Protein AF-A0A1W1HAQ1-F1 (afdb_monomer_lite)

Sequence (70 aa):
MTSGSIRCKSNVIDLPGTYFLSAYSLEEMVARDYLALEKPDMVVNIVDASNLERNLYLSCNLWRWDFLYA

Secondary structure (DSSP, 8-state):
-------------PPPP-S-SS--SHHHHHHHHHHHHH--S-------GGGHHHHHHHHHHHHHHHHHH-

Structure (mmCIF, N/CA/C/O backbone):
data_AF-A0A1W1HAQ1-F1
#
_entry.id   AF-A0A1W1HAQ1-F1
#
loop_
_atom_site.group_PDB
_atom_site.id
_atom_site.type_symbol
_atom_site.label_atom_id
_atom_site.label_alt_id
_atom_site.label_comp_id
_atom_site.label_asym_id
_atom_site.label_entity_id
_atom_site.label_seq_id
_atom_site.pdbx_PDB_ins_code
_atom_site.Cartn_x
_atom_site.Cartn_y
_atom_site.Cartn_z
_atom_site.occupancy
_atom_site.B_iso_or_equiv
_atom_site.auth_seq_id
_atom_site.auth_comp_id
_atom_site.auth_asym_id
_atom_site.auth_atom_id
_atom_site.pdbx_PDB_model_num
ATOM 1 N N . MET A 1 1 ? -39.727 -16.829 -2.150 1.00 43.69 1 MET A N 1
ATOM 2 C CA . MET A 1 1 ? -38.297 -17.202 -2.215 1.00 43.69 1 MET A CA 1
ATOM 3 C C 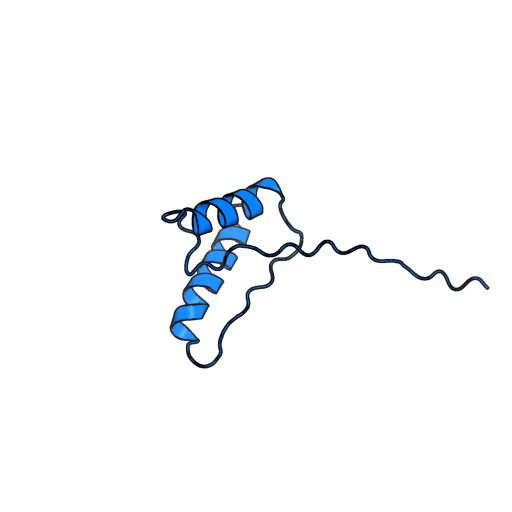. MET A 1 1 ? -37.529 -15.959 -2.634 1.00 43.69 1 MET A C 1
ATOM 5 O O . MET A 1 1 ? -37.373 -15.692 -3.816 1.00 43.69 1 MET A O 1
ATOM 9 N N . THR A 1 2 ? -37.212 -15.104 -1.666 1.00 46.47 2 THR A N 1
ATOM 10 C CA . THR A 1 2 ? -36.575 -13.801 -1.879 1.00 46.47 2 THR A CA 1
ATOM 11 C C . THR A 1 2 ? -35.081 -13.996 -2.107 1.00 46.47 2 THR A C 1
ATOM 13 O O . THR A 1 2 ? -34.364 -14.405 -1.198 1.00 46.47 2 THR A O 1
ATOM 16 N N . SER A 1 3 ? -34.613 -13.710 -3.322 1.00 49.06 3 SER A N 1
ATOM 17 C CA . SER A 1 3 ? -33.188 -13.539 -3.604 1.00 49.06 3 SER A CA 1
ATOM 18 C C . SER A 1 3 ? -32.724 -12.262 -2.898 1.00 49.06 3 SER A C 1
ATOM 20 O O . SER A 1 3 ? -32.977 -11.149 -3.358 1.00 49.06 3 SER A O 1
ATOM 22 N N . GLY A 1 4 ? -32.144 -12.420 -1.709 1.00 56.50 4 GLY A N 1
ATOM 23 C CA . GLY A 1 4 ? -31.478 -11.340 -0.994 1.00 56.50 4 GLY A CA 1
ATOM 24 C C . GLY A 1 4 ? -30.144 -11.050 -1.668 1.00 56.50 4 GLY A C 1
ATOM 25 O O . GLY A 1 4 ? -29.189 -11.799 -1.490 1.00 56.50 4 GLY A O 1
ATOM 26 N N . SER A 1 5 ? -30.084 -9.981 -2.460 1.00 58.59 5 SER A N 1
ATOM 27 C CA . SER A 1 5 ? -28.823 -9.463 -2.989 1.00 58.59 5 SER A CA 1
ATOM 28 C C . SER A 1 5 ? -28.024 -8.852 -1.837 1.00 58.59 5 SER A C 1
ATOM 30 O O . SER A 1 5 ? -28.412 -7.830 -1.267 1.00 58.59 5 SER A O 1
ATOM 32 N N . ILE A 1 6 ? -26.935 -9.517 -1.452 1.00 63.25 6 ILE A N 1
ATOM 33 C CA . ILE A 1 6 ? -25.997 -9.031 -0.441 1.00 63.25 6 ILE A CA 1
ATOM 34 C C . ILE A 1 6 ? -25.244 -7.857 -1.069 1.00 63.25 6 ILE A C 1
ATOM 36 O O . ILE A 1 6 ? -24.383 -8.032 -1.928 1.00 63.25 6 ILE A O 1
ATOM 40 N N . ARG A 1 7 ? -25.606 -6.634 -0.682 1.00 57.00 7 ARG A N 1
ATOM 41 C CA . ARG A 1 7 ? -24.944 -5.414 -1.148 1.00 57.00 7 ARG A CA 1
ATOM 42 C C . ARG A 1 7 ? -23.704 -5.170 -0.290 1.00 57.00 7 ARG A C 1
ATOM 44 O O . ARG A 1 7 ? -23.790 -4.524 0.750 1.00 57.00 7 ARG A O 1
ATOM 51 N N . CYS A 1 8 ? -22.558 -5.689 -0.712 1.00 54.22 8 CYS A N 1
ATOM 52 C CA . CYS A 1 8 ? -21.277 -5.422 -0.062 1.00 54.22 8 CYS A CA 1
ATOM 53 C C . CYS A 1 8 ? -20.858 -3.979 -0.391 1.00 54.22 8 CYS A C 1
ATOM 55 O O . CYS A 1 8 ? -20.482 -3.684 -1.524 1.00 54.22 8 CYS A O 1
ATOM 57 N N . LYS A 1 9 ? -20.963 -3.051 0.565 1.00 64.38 9 LYS A N 1
ATOM 58 C CA . LYS A 1 9 ? -20.324 -1.732 0.445 1.00 64.38 9 LYS A CA 1
ATOM 59 C C . LYS A 1 9 ? -18.854 -1.884 0.838 1.00 64.38 9 LYS A C 1
ATOM 61 O O . LYS A 1 9 ? -18.547 -1.883 2.021 1.00 64.38 9 LYS A O 1
ATOM 66 N N . SER A 1 10 ? -17.968 -2.017 -0.140 1.00 67.50 10 SER A N 1
ATOM 67 C CA . SER A 1 10 ? -16.521 -1.888 0.054 1.00 67.50 10 SER A CA 1
ATOM 68 C C . SER A 1 10 ? -16.111 -0.435 -0.189 1.00 67.50 10 SER A C 1
ATOM 70 O O . SER A 1 10 ? -16.425 0.114 -1.248 1.00 67.50 10 SER A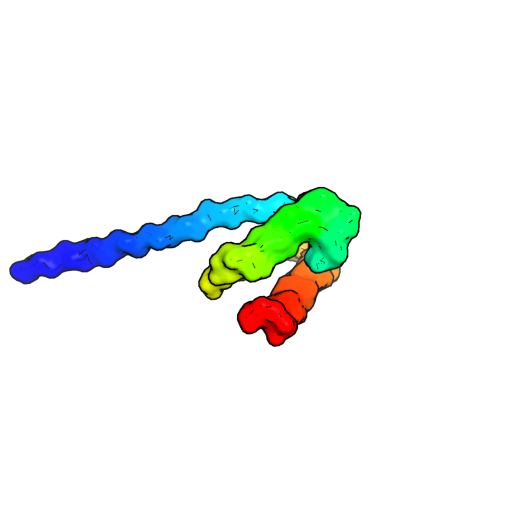 O 1
ATOM 72 N N . ASN A 1 11 ? -15.444 0.194 0.779 1.00 81.38 11 ASN A N 1
ATOM 73 C CA . ASN A 1 11 ? -14.862 1.523 0.610 1.00 81.38 11 ASN A CA 1
ATOM 74 C C . ASN A 1 11 ? -13.423 1.355 0.116 1.00 81.38 11 ASN A C 1
ATOM 76 O O . ASN A 1 11 ? -12.615 0.738 0.803 1.00 81.38 11 ASN A O 1
ATOM 80 N N . VAL A 1 12 ? -13.126 1.847 -1.085 1.00 84.12 12 VAL A N 1
ATOM 81 C CA . VAL A 1 12 ? -11.779 1.794 -1.661 1.00 84.12 12 VAL A CA 1
ATOM 82 C C . VAL A 1 12 ? -11.221 3.203 -1.619 1.00 84.12 12 VAL A C 1
ATOM 84 O O . VAL A 1 12 ? -11.814 4.116 -2.192 1.00 84.12 12 VAL A O 1
ATOM 87 N N . ILE A 1 13 ? -10.108 3.370 -0.914 1.00 87.00 13 ILE A N 1
ATOM 88 C CA . ILE A 1 13 ? -9.431 4.653 -0.757 1.00 87.00 13 ILE A CA 1
ATOM 89 C C . ILE A 1 13 ? -8.046 4.517 -1.370 1.00 87.00 13 ILE A C 1
ATOM 91 O O . ILE A 1 13 ? -7.334 3.552 -1.097 1.00 87.00 13 ILE A O 1
ATOM 95 N N . ASP A 1 14 ? -7.710 5.467 -2.236 1.00 87.38 14 ASP A N 1
ATOM 96 C CA . ASP A 1 14 ? -6.398 5.529 -2.860 1.00 87.38 14 ASP A CA 1
ATOM 97 C C . ASP A 1 14 ? -5.417 6.218 -1.915 1.00 87.38 14 ASP A C 1
ATOM 99 O O . ASP A 1 14 ? -5.729 7.256 -1.321 1.00 87.38 14 ASP A O 1
ATOM 103 N N . LEU A 1 15 ? -4.241 5.618 -1.767 1.00 88.00 15 LEU A N 1
ATOM 104 C CA . LEU A 1 15 ? -3.157 6.181 -0.977 1.00 88.00 15 LEU A CA 1
ATOM 105 C C . LEU A 1 15 ? -2.163 6.853 -1.917 1.00 88.00 15 LEU A C 1
ATOM 107 O O . LEU A 1 15 ? -1.972 6.392 -3.043 1.00 88.00 15 LEU A O 1
ATOM 111 N N . PRO A 1 16 ? -1.498 7.933 -1.478 1.00 86.19 16 PRO A N 1
ATOM 112 C CA . PRO A 1 16 ? -0.464 8.536 -2.298 1.00 86.19 16 PRO A CA 1
ATOM 113 C C . PRO A 1 16 ? 0.626 7.496 -2.596 1.00 86.19 16 PRO A C 1
ATOM 115 O O . PRO A 1 16 ? 1.003 6.705 -1.731 1.00 86.19 16 PRO A O 1
ATOM 118 N N . GLY A 1 17 ? 1.116 7.484 -3.836 1.00 82.50 17 GLY A N 1
ATOM 119 C CA . GLY A 1 17 ? 2.125 6.524 -4.276 1.00 82.50 17 GLY A CA 1
ATOM 120 C C . GLY A 1 17 ? 3.452 6.752 -3.560 1.00 82.50 17 GLY A C 1
ATOM 121 O O . GLY A 1 17 ? 4.057 7.816 -3.690 1.00 82.50 17 GLY A O 1
ATOM 122 N N . THR A 1 18 ? 3.919 5.746 -2.826 1.00 83.62 18 THR A N 1
ATOM 123 C CA . THR A 1 18 ? 5.176 5.801 -2.076 1.00 83.62 18 THR A CA 1
ATOM 124 C C . THR A 1 18 ? 6.103 4.672 -2.495 1.00 83.62 18 THR A C 1
ATOM 126 O O . THR A 1 18 ? 5.671 3.644 -3.007 1.00 83.62 18 THR A O 1
ATOM 129 N N . TYR A 1 19 ? 7.403 4.866 -2.282 1.00 79.25 19 TYR A N 1
ATOM 130 C CA . TYR A 1 19 ? 8.402 3.809 -2.465 1.00 79.25 19 TYR A CA 1
ATOM 131 C C . TYR A 1 19 ? 8.792 3.148 -1.142 1.00 79.25 19 TYR A C 1
ATOM 133 O O . TYR A 1 19 ? 9.364 2.058 -1.143 1.00 79.25 19 TYR A O 1
ATOM 141 N N . PHE A 1 20 ? 8.485 3.792 -0.016 1.00 75.81 20 PHE A N 1
ATOM 142 C CA . PHE A 1 20 ? 8.780 3.293 1.314 1.00 75.81 20 PHE A CA 1
ATOM 143 C C . PHE A 1 20 ? 7.753 3.810 2.328 1.00 75.81 20 PHE A C 1
ATOM 145 O O . PHE A 1 20 ? 7.018 4.757 2.071 1.00 75.81 20 PHE A O 1
ATOM 152 N N . LEU A 1 21 ? 7.697 3.176 3.498 1.00 77.88 21 LEU A N 1
ATOM 153 C CA . LEU A 1 21 ? 6.768 3.524 4.585 1.00 77.88 21 LEU A CA 1
ATOM 154 C C . LEU A 1 21 ? 7.506 4.128 5.792 1.00 77.88 21 LEU A C 1
ATOM 156 O O . LEU A 1 21 ? 7.121 3.963 6.948 1.00 77.88 21 LEU A O 1
ATOM 160 N N . SER A 1 22 ? 8.610 4.819 5.501 1.00 74.00 22 SER A N 1
ATOM 161 C CA . SER A 1 22 ? 9.508 5.449 6.475 1.00 74.00 22 SER A CA 1
ATOM 162 C C . SER A 1 22 ? 9.055 6.826 6.953 1.00 74.00 22 SER A C 1
ATOM 164 O O . SER A 1 22 ? 9.595 7.310 7.946 1.00 74.00 22 SER A O 1
ATOM 166 N N . ALA A 1 23 ? 8.062 7.428 6.289 1.00 74.88 23 ALA A N 1
ATOM 167 C CA . ALA A 1 23 ? 7.526 8.750 6.607 1.00 74.88 23 ALA A CA 1
ATOM 168 C C . ALA A 1 23 ? 8.548 9.891 6.439 1.00 74.88 23 ALA A C 1
ATOM 170 O O . ALA A 1 23 ? 8.533 10.859 7.199 1.00 74.88 23 ALA A O 1
ATOM 171 N N . TYR A 1 24 ? 9.440 9.784 5.447 1.00 80.31 24 TYR A N 1
ATOM 172 C CA . TYR A 1 24 ? 10.389 10.858 5.128 1.00 80.31 24 TYR A CA 1
ATOM 173 C C . TYR A 1 24 ? 9.767 11.946 4.255 1.00 80.31 24 TYR A C 1
ATOM 175 O O . TYR A 1 24 ? 10.152 13.111 4.362 1.00 80.31 24 TYR A O 1
ATOM 183 N N . SER A 1 25 ? 8.820 11.574 3.394 1.00 86.88 25 SER A N 1
ATOM 184 C CA . SER A 1 25 ? 8.080 12.513 2.555 1.00 86.88 25 SER A CA 1
ATOM 185 C C . SER A 1 25 ? 6.668 12.745 3.093 1.00 86.88 25 SER A C 1
ATOM 187 O O . SER A 1 25 ? 6.157 11.973 3.909 1.00 86.88 25 SER A O 1
ATOM 189 N N . LEU A 1 26 ? 6.029 13.826 2.642 1.00 86.00 26 LEU A N 1
ATOM 190 C CA . LEU A 1 26 ? 4.656 14.143 3.034 1.00 86.00 26 LEU A CA 1
ATOM 191 C C . LEU A 1 26 ? 3.686 13.050 2.574 1.00 86.00 26 LEU A C 1
ATOM 193 O O . LEU A 1 26 ? 2.784 12.674 3.315 1.00 86.00 26 LEU A O 1
ATOM 197 N N . GLU A 1 27 ? 3.922 12.496 1.389 1.00 86.88 27 GLU A N 1
ATOM 198 C CA . GLU A 1 27 ? 3.165 11.381 0.828 1.00 86.88 27 GLU A CA 1
ATOM 199 C C . GLU A 1 27 ? 3.296 10.132 1.709 1.00 86.88 27 GLU A C 1
ATOM 201 O O . GLU A 1 27 ? 2.294 9.510 2.060 1.00 86.88 27 GLU A O 1
ATOM 206 N N . GLU A 1 28 ? 4.519 9.806 2.138 1.00 86.88 28 GLU A N 1
ATOM 207 C CA . GLU A 1 28 ? 4.774 8.679 3.039 1.00 86.88 28 GLU A CA 1
ATOM 208 C C . GLU A 1 28 ? 4.136 8.870 4.414 1.00 86.88 28 GLU A C 1
ATOM 210 O O . GLU A 1 28 ? 3.584 7.918 4.966 1.00 86.88 28 GLU A O 1
ATOM 215 N N . MET A 1 29 ? 4.192 10.087 4.965 1.00 87.62 29 MET A N 1
ATOM 216 C CA . MET A 1 29 ? 3.534 10.417 6.231 1.00 87.62 29 MET A CA 1
ATOM 217 C C . MET A 1 29 ? 2.027 10.197 6.137 1.00 87.62 29 MET A C 1
ATOM 219 O O . MET A 1 29 ? 1.465 9.505 6.980 1.00 87.62 29 MET A O 1
ATOM 223 N N . VAL A 1 30 ? 1.384 10.718 5.088 1.00 89.06 30 VAL A N 1
ATOM 224 C CA . VAL A 1 30 ? -0.066 10.578 4.894 1.00 89.06 30 VAL A CA 1
ATOM 225 C C . VAL A 1 30 ? -0.459 9.110 4.724 1.00 89.06 30 VAL A C 1
ATOM 227 O O . VAL A 1 30 ? -1.406 8.664 5.367 1.00 89.06 30 VAL A O 1
ATOM 230 N N . ALA A 1 31 ? 0.278 8.337 3.918 1.00 88.44 31 ALA A N 1
ATOM 231 C CA . A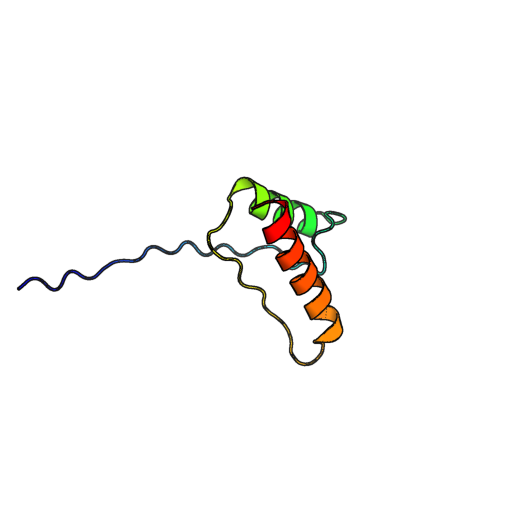LA A 1 31 ? 0.007 6.911 3.734 1.00 88.44 31 ALA A CA 1
ATOM 232 C C . ALA A 1 31 ? 0.161 6.119 5.044 1.00 88.44 31 ALA A C 1
ATOM 234 O O . ALA A 1 31 ? -0.694 5.299 5.376 1.00 88.44 31 ALA A O 1
ATOM 235 N N . ARG A 1 32 ? 1.224 6.384 5.814 1.00 86.81 32 ARG A N 1
ATOM 236 C CA . ARG A 1 32 ? 1.463 5.735 7.111 1.00 86.81 32 ARG A CA 1
ATOM 237 C C . ARG A 1 32 ? 0.374 6.075 8.120 1.00 86.81 32 ARG A C 1
ATOM 239 O O . ARG A 1 32 ? -0.151 5.182 8.778 1.00 86.81 32 ARG A O 1
ATOM 246 N N . ASP A 1 33 ? 0.060 7.357 8.255 1.00 88.69 33 ASP A N 1
ATOM 247 C CA . ASP A 1 33 ? -0.905 7.830 9.241 1.00 88.69 33 ASP A CA 1
ATOM 248 C C . ASP A 1 33 ? -2.304 7.303 8.908 1.00 88.69 33 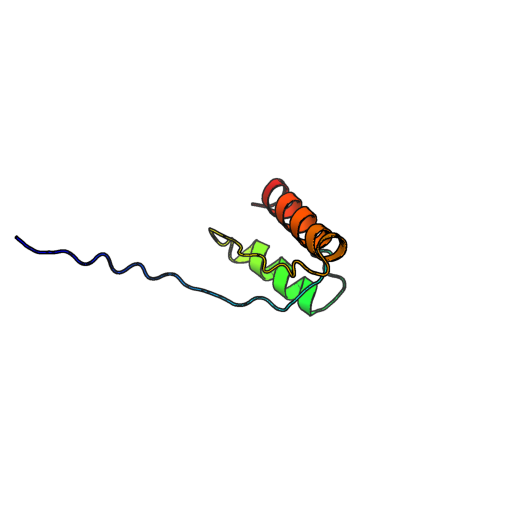ASP A C 1
ATOM 250 O O . ASP A 1 33 ? -3.022 6.870 9.805 1.00 88.69 33 ASP A O 1
ATOM 254 N N . TYR A 1 34 ? -2.653 7.225 7.620 1.00 88.94 34 TYR A N 1
ATOM 255 C CA . TYR A 1 34 ? -3.892 6.601 7.170 1.00 88.94 34 TYR A CA 1
ATOM 256 C C . TYR A 1 34 ? -3.962 5.112 7.544 1.00 88.94 34 TYR A C 1
ATOM 258 O O . TYR A 1 34 ? -4.938 4.681 8.156 1.00 88.94 34 TYR A O 1
ATOM 266 N N . LEU A 1 35 ? -2.917 4.330 7.244 1.00 86.75 35 LEU A N 1
ATOM 267 C CA . LEU A 1 35 ? -2.860 2.905 7.596 1.00 86.75 35 LEU A CA 1
ATOM 268 C C . LEU A 1 35 ? -2.954 2.673 9.114 1.00 86.75 35 LEU A C 1
ATOM 270 O O . LEU A 1 35 ? -3.608 1.728 9.549 1.00 86.75 35 LEU A O 1
ATOM 274 N N . ALA A 1 36 ? -2.338 3.544 9.917 1.00 86.12 36 ALA A N 1
ATOM 275 C CA . ALA A 1 36 ? -2.342 3.443 11.374 1.00 86.12 36 ALA A CA 1
ATOM 276 C C . ALA A 1 36 ? -3.681 3.849 12.019 1.00 86.12 36 ALA A C 1
ATOM 278 O O . ALA A 1 36 ? -4.074 3.261 13.028 1.00 86.12 36 ALA A O 1
ATOM 279 N N . LEU A 1 37 ? -4.355 4.867 11.472 1.00 87.44 37 LEU A N 1
ATOM 280 C CA . LEU A 1 37 ? -5.586 5.431 12.035 1.00 87.44 37 LEU A CA 1
ATOM 281 C C . LEU A 1 37 ? -6.837 4.680 11.578 1.00 87.44 37 LEU A C 1
ATOM 283 O O . LEU A 1 37 ? -7.677 4.340 12.408 1.00 87.44 37 LEU A O 1
ATOM 287 N N . GLU A 1 38 ? -6.964 4.432 10.275 1.00 85.44 38 GLU A N 1
ATOM 288 C CA . GLU A 1 38 ? -8.172 3.840 9.687 1.00 85.44 38 GLU A CA 1
ATOM 289 C C . GLU A 1 38 ? -8.170 2.310 9.767 1.00 85.44 38 GLU A C 1
ATOM 291 O O . GLU A 1 38 ? -9.238 1.708 9.703 1.00 85.44 38 GLU A O 1
ATOM 296 N N . LYS A 1 39 ? -6.991 1.685 9.938 1.00 84.25 39 LYS A N 1
ATOM 297 C CA . LYS A 1 39 ? -6.804 0.227 10.065 1.00 84.25 39 LYS A CA 1
ATOM 298 C C . LYS A 1 39 ? -7.634 -0.573 9.046 1.00 84.25 39 LYS A C 1
ATOM 300 O O . LYS A 1 39 ? -8.570 -1.278 9.428 1.00 84.25 39 LYS A O 1
ATOM 305 N N . PRO A 1 40 ? -7.324 -0.459 7.744 1.00 84.62 40 PRO A N 1
ATOM 306 C CA . PRO A 1 40 ? -8.089 -1.149 6.715 1.00 84.62 40 PRO A CA 1
ATOM 307 C C . PRO A 1 40 ? -7.979 -2.672 6.855 1.00 84.62 40 PRO A C 1
ATOM 309 O O . PRO A 1 40 ? -6.907 -3.196 7.144 1.00 84.62 40 PRO A O 1
ATOM 312 N N . ASP A 1 41 ? -9.063 -3.391 6.550 1.00 86.62 41 ASP A N 1
ATOM 313 C CA . ASP A 1 41 ? -9.084 -4.864 6.566 1.00 86.62 41 ASP A CA 1
ATOM 314 C C . ASP A 1 41 ? -8.140 -5.492 5.522 1.00 86.62 41 ASP A C 1
ATOM 316 O O . ASP A 1 41 ? -7.772 -6.663 5.617 1.00 86.62 41 ASP A O 1
ATOM 320 N N . MET A 1 42 ? -7.798 -4.737 4.473 1.00 85.44 42 MET A N 1
ATOM 321 C CA . MET A 1 42 ? -6.955 -5.199 3.377 1.00 85.44 42 MET A CA 1
ATOM 322 C C . MET A 1 42 ? -6.195 -4.040 2.743 1.00 85.44 42 MET A C 1
ATOM 324 O O . MET A 1 42 ? -6.767 -2.992 2.446 1.00 85.44 42 MET A O 1
ATOM 328 N N . VAL A 1 43 ? -4.918 -4.278 2.450 1.00 88.06 43 VAL A N 1
ATOM 329 C CA . VAL A 1 43 ? -4.080 -3.370 1.666 1.00 88.06 43 VAL A CA 1
ATOM 330 C C . VAL A 1 43 ? -3.727 -4.035 0.341 1.00 88.06 43 VAL A C 1
ATOM 332 O O . VAL A 1 43 ? -3.264 -5.175 0.309 1.00 88.06 43 VAL A O 1
ATOM 335 N N . VAL A 1 44 ? -3.939 -3.321 -0.765 1.00 88.25 44 VAL A N 1
ATOM 336 C CA . VAL A 1 44 ? -3.607 -3.793 -2.115 1.00 88.25 44 VAL A CA 1
ATOM 337 C C . VAL A 1 44 ? -2.387 -3.028 -2.613 1.00 88.25 44 VAL A C 1
ATOM 339 O O . VAL A 1 44 ? -2.474 -1.835 -2.884 1.00 88.25 44 VAL A O 1
ATOM 342 N N . ASN A 1 45 ? -1.251 -3.716 -2.742 1.00 89.69 45 ASN A N 1
ATOM 343 C CA . ASN A 1 45 ? -0.036 -3.134 -3.310 1.00 89.69 45 ASN A CA 1
ATOM 344 C C . ASN A 1 45 ? 0.058 -3.429 -4.813 1.00 89.69 45 ASN A C 1
ATOM 346 O O . ASN A 1 45 ? 0.051 -4.594 -5.219 1.00 89.69 45 ASN A O 1
ATOM 350 N N . ILE A 1 46 ? 0.182 -2.387 -5.634 1.00 89.12 46 ILE A N 1
ATOM 351 C CA . ILE A 1 46 ? 0.340 -2.514 -7.085 1.00 89.12 46 ILE A CA 1
ATOM 352 C C . ILE A 1 46 ? 1.834 -2.556 -7.406 1.00 89.12 46 ILE A C 1
ATOM 354 O O . ILE A 1 46 ? 2.566 -1.608 -7.140 1.00 89.12 46 ILE A O 1
ATOM 358 N N . VAL A 1 47 ? 2.282 -3.660 -8.002 1.00 89.19 47 VAL A N 1
ATOM 359 C CA . VAL A 1 47 ? 3.696 -3.903 -8.306 1.00 89.19 47 VAL A CA 1
ATOM 360 C C . VAL A 1 47 ? 3.901 -4.007 -9.813 1.00 89.19 47 VAL A C 1
ATOM 362 O O . VAL A 1 47 ? 3.236 -4.793 -10.484 1.00 89.19 47 VAL A O 1
ATOM 365 N N . ASP A 1 48 ? 4.866 -3.250 -10.335 1.00 89.69 48 ASP A N 1
ATOM 366 C CA . ASP A 1 48 ? 5.349 -3.410 -11.707 1.00 89.69 48 ASP A CA 1
ATOM 367 C C . ASP A 1 48 ? 6.321 -4.600 -11.798 1.00 89.69 48 ASP A C 1
ATOM 369 O O . ASP A 1 48 ? 7.336 -4.659 -11.092 1.00 89.69 48 ASP A O 1
ATOM 373 N N . ALA A 1 49 ? 5.999 -5.543 -12.688 1.00 91.25 49 ALA A N 1
ATOM 374 C CA . ALA A 1 49 ? 6.765 -6.759 -12.935 1.00 91.25 49 ALA A CA 1
ATOM 375 C C . ALA A 1 49 ? 8.122 -6.492 -13.610 1.00 91.25 49 ALA A C 1
ATOM 377 O O . ALA A 1 49 ? 9.043 -7.291 -13.448 1.00 91.25 49 ALA A O 1
ATOM 378 N N . SER A 1 50 ? 8.277 -5.378 -14.334 1.00 92.06 50 SER A N 1
ATOM 379 C CA . SER A 1 50 ? 9.546 -5.023 -14.981 1.00 92.06 50 SER A CA 1
ATOM 380 C C . SER A 1 50 ? 10.617 -4.560 -13.987 1.00 92.06 50 SER A C 1
ATOM 382 O O . SER A 1 50 ? 11.803 -4.708 -14.268 1.00 92.06 50 SER A O 1
ATOM 384 N N . ASN A 1 51 ? 10.219 -4.053 -12.814 1.00 88.81 51 ASN A N 1
ATOM 385 C CA . ASN A 1 51 ? 11.117 -3.547 -11.768 1.00 88.81 51 ASN A CA 1
ATOM 386 C C . ASN A 1 51 ? 10.846 -4.211 -10.410 1.00 88.81 51 ASN A C 1
ATOM 388 O O . ASN A 1 51 ? 10.727 -3.545 -9.376 1.00 88.81 51 ASN A O 1
ATOM 392 N N . LEU A 1 52 ? 10.738 -5.541 -10.414 1.00 87.31 52 LEU A N 1
ATOM 393 C CA . LEU A 1 52 ? 10.286 -6.306 -9.255 1.00 87.31 52 LEU A CA 1
ATOM 394 C C . LEU A 1 52 ? 11.159 -6.095 -8.009 1.00 87.31 52 LEU A C 1
ATOM 396 O O . LEU A 1 52 ? 10.620 -5.895 -6.928 1.00 87.31 52 LEU A O 1
ATOM 400 N N . GLU A 1 53 ? 12.487 -6.076 -8.154 1.00 87.62 53 GLU A N 1
ATOM 401 C CA . GLU A 1 53 ? 13.420 -5.87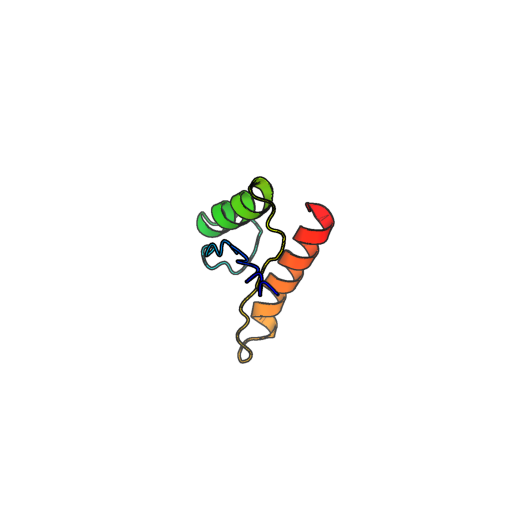3 -7.033 1.00 87.62 53 GLU A CA 1
ATOM 402 C C . GLU A 1 53 ? 13.091 -4.599 -6.248 1.00 87.62 53 GLU A C 1
ATOM 404 O O . GLU A 1 53 ? 12.927 -4.638 -5.030 1.00 87.62 53 GLU A O 1
ATOM 409 N N . ARG A 1 54 ? 12.901 -3.479 -6.956 1.00 84.62 54 ARG A N 1
ATOM 410 C CA . ARG A 1 54 ? 12.579 -2.189 -6.342 1.00 84.62 54 ARG A CA 1
ATOM 411 C C . ARG A 1 54 ? 11.207 -2.206 -5.668 1.00 84.62 54 ARG A C 1
ATOM 413 O O . ARG A 1 54 ? 11.072 -1.723 -4.550 1.00 84.62 54 ARG A O 1
ATOM 420 N N . ASN A 1 55 ? 10.202 -2.772 -6.330 1.00 86.12 55 ASN A N 1
ATOM 421 C CA . ASN A 1 55 ? 8.831 -2.787 -5.819 1.00 86.12 55 ASN A CA 1
ATOM 422 C C . ASN A 1 55 ? 8.645 -3.745 -4.634 1.00 86.12 55 ASN A C 1
ATOM 424 O O . ASN A 1 55 ? 7.842 -3.481 -3.738 1.00 86.12 55 ASN A O 1
ATOM 428 N N . LEU A 1 56 ? 9.416 -4.833 -4.577 1.00 87.62 56 LEU A N 1
ATOM 429 C CA . LEU A 1 56 ? 9.385 -5.764 -3.451 1.00 87.62 56 LEU A CA 1
ATOM 430 C C . LEU A 1 56 ? 9.917 -5.147 -2.150 1.00 87.62 56 LEU A 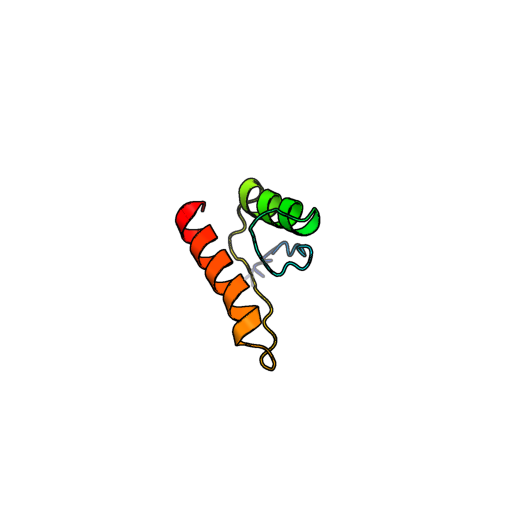C 1
ATOM 432 O O . LEU A 1 56 ? 9.520 -5.604 -1.078 1.00 87.62 56 LEU A O 1
ATOM 436 N N . TYR A 1 57 ? 10.739 -4.091 -2.203 1.00 89.12 57 TYR A N 1
ATOM 437 C CA . TYR A 1 57 ? 11.139 -3.363 -0.990 1.00 89.12 57 TYR A CA 1
ATOM 438 C C . TYR A 1 57 ? 9.944 -2.732 -0.272 1.00 89.12 57 TYR A C 1
ATOM 440 O O . TYR A 1 57 ? 9.848 -2.830 0.957 1.00 89.12 57 TYR A O 1
ATOM 448 N N . LEU A 1 58 ? 9.023 -2.129 -1.029 1.00 87.88 58 LEU A N 1
ATOM 449 C CA . LEU A 1 58 ? 7.786 -1.578 -0.483 1.00 87.88 58 LEU A CA 1
ATOM 450 C C . LEU A 1 58 ? 6.888 -2.700 0.050 1.00 87.88 58 LEU A C 1
ATOM 452 O O . LEU A 1 58 ? 6.410 -2.603 1.177 1.00 87.88 58 LEU A O 1
ATOM 456 N N . SER A 1 59 ? 6.727 -3.796 -0.701 1.00 89.88 59 SER A N 1
ATOM 457 C CA . SER A 1 59 ? 5.946 -4.964 -0.258 1.00 89.88 59 SER A CA 1
ATOM 458 C C . SER A 1 59 ? 6.457 -5.549 1.060 1.00 89.88 59 SER A C 1
ATOM 460 O O . SER A 1 59 ? 5.670 -5.848 1.952 1.00 89.88 59 SER A O 1
ATOM 462 N N . CYS A 1 60 ? 7.777 -5.688 1.208 1.00 89.81 60 CYS A N 1
ATOM 463 C CA . CYS A 1 60 ? 8.394 -6.182 2.438 1.00 89.81 60 CYS A CA 1
ATOM 464 C C . CYS A 1 60 ? 8.162 -5.218 3.611 1.00 89.81 60 CYS A C 1
ATOM 466 O O . CYS A 1 60 ? 7.871 -5.654 4.724 1.00 89.81 60 CYS A O 1
ATOM 468 N N . ASN A 1 61 ? 8.231 -3.905 3.361 1.00 87.56 61 ASN A N 1
ATOM 469 C CA . ASN A 1 61 ? 7.906 -2.903 4.374 1.00 87.56 61 ASN A CA 1
ATOM 470 C C . ASN A 1 61 ? 6.449 -2.972 4.810 1.00 87.56 61 ASN A C 1
ATOM 472 O O . ASN A 1 61 ? 6.203 -2.985 6.008 1.00 87.56 61 ASN A O 1
ATOM 476 N N . LEU A 1 62 ? 5.513 -3.047 3.864 1.00 88.00 62 LEU A N 1
ATOM 477 C CA . LEU A 1 62 ? 4.083 -3.205 4.133 1.00 88.00 62 LEU A CA 1
ATOM 478 C C . LEU A 1 62 ? 3.807 -4.444 4.977 1.00 88.00 62 LEU A C 1
ATOM 480 O O . LEU A 1 62 ? 3.120 -4.358 5.988 1.00 88.00 62 LEU A O 1
ATOM 484 N N . TRP A 1 63 ? 4.410 -5.575 4.611 1.00 86.88 63 TRP A N 1
ATOM 485 C CA . TRP A 1 63 ? 4.253 -6.818 5.358 1.00 86.88 63 TRP A CA 1
ATOM 486 C C . TRP A 1 63 ? 4.815 -6.717 6.780 1.00 86.88 63 TRP A C 1
ATOM 488 O O . TRP A 1 63 ? 4.192 -7.153 7.745 1.00 86.88 63 TRP A O 1
ATOM 498 N N . ARG A 1 64 ? 5.978 -6.075 6.933 1.00 84.69 64 ARG A N 1
ATOM 499 C CA . ARG A 1 64 ? 6.547 -5.782 8.251 1.00 84.69 64 ARG A CA 1
ATOM 500 C C . ARG A 1 64 ? 5.670 -4.819 9.058 1.00 84.69 64 ARG A C 1
ATOM 502 O O . ARG A 1 64 ? 5.623 -4.942 10.279 1.00 84.69 64 ARG A O 1
ATOM 509 N N . TRP A 1 65 ? 5.023 -3.859 8.403 1.00 84.44 65 TRP A N 1
ATOM 510 C CA . TRP A 1 65 ? 4.134 -2.887 9.035 1.00 84.44 65 TRP A CA 1
ATOM 511 C C . TRP A 1 65 ? 2.883 -3.560 9.597 1.00 84.44 65 TRP A C 1
ATOM 513 O O . TRP A 1 65 ? 2.577 -3.363 10.769 1.00 84.44 65 TRP A O 1
ATOM 523 N N . ASP A 1 66 ? 2.238 -4.406 8.791 1.00 80.06 66 ASP A N 1
ATOM 524 C CA . ASP A 1 66 ? 1.099 -5.236 9.195 1.00 80.06 66 ASP A CA 1
ATOM 525 C C . ASP A 1 66 ? 1.442 -6.067 10.440 1.00 80.06 66 ASP A C 1
ATOM 527 O O . ASP A 1 66 ? 0.748 -6.015 11.446 1.00 80.06 66 ASP A O 1
ATOM 531 N N . PHE A 1 67 ? 2.607 -6.722 10.454 1.00 76.38 67 PHE A N 1
ATOM 532 C CA . PHE A 1 67 ? 3.020 -7.531 11.603 1.00 76.38 67 PHE A CA 1
ATOM 533 C C . PHE A 1 67 ? 3.293 -6.731 12.893 1.00 76.38 67 PHE A C 1
ATOM 535 O O . PHE A 1 67 ? 3.106 -7.253 13.991 1.00 76.38 67 PHE A O 1
ATOM 542 N N . LEU A 1 68 ? 3.807 -5.500 12.791 1.00 72.75 68 LEU A N 1
ATOM 543 C CA . LEU A 1 68 ? 4.246 -4.721 13.959 1.00 72.75 68 LEU A CA 1
ATOM 544 C C . LEU A 1 68 ? 3.181 -3.765 14.509 1.00 72.75 68 LEU A C 1
ATOM 546 O O . LEU A 1 68 ? 3.292 -3.370 15.671 1.00 72.75 68 LEU A O 1
ATOM 550 N N . TYR A 1 69 ? 2.202 -3.365 13.697 1.00 67.62 69 TYR A N 1
ATOM 551 C CA . TYR A 1 69 ? 1.290 -2.266 14.027 1.00 67.62 69 TYR A CA 1
ATOM 552 C C . TYR A 1 69 ? -0.200 -2.553 13.769 1.00 67.62 69 TYR A C 1
ATOM 554 O O . TYR A 1 69 ? -1.020 -1.725 14.189 1.00 67.62 69 TYR A O 1
ATOM 562 N N . ALA A 1 70 ? -0.566 -3.669 13.119 1.00 57.75 70 ALA A N 1
ATOM 563 C CA . ALA A 1 70 ? -1.972 -4.063 12.961 1.00 57.75 70 ALA A CA 1
ATOM 564 C C . ALA A 1 70 ? -2.595 -4.486 14.302 1.00 57.75 70 ALA A C 1
ATOM 566 O O . ALA A 1 70 ? -2.014 -5.350 14.998 1.00 57.75 70 ALA A O 1
#

Organism: NCBI:txid1246637

pLDDT: mean 80.69, std 11.82, range [43.69, 92.06]

Radius of gyration: 15.58 Å; chains: 1; bounding box: 52×31×29 Å

Foldseek 3Di:
DDPPDPDDDDDDDDQQDDQACPCPDPSSVRRNVCCQPVVDPDDDQDDDPVPRVSSVNRVVRVVVCVVPRD

InterPro domains:
  IPR027417 P-loop containing nucleoside triphosphate hydrolase [G3DSA:3.40.50.300] (2-65)
  IPR027417 P-loop containing nucleoside triphosphate hydrolase [SSF52540] (10-53)
  IPR030389 FeoB-type guanine nucleotide-binding (G) domain [PF02421] (9-63)
  IPR050860 Fe(2+) Transporter FeoB GTPase [PTHR43185] (9-63)